Protein 1TUK (pdb70)

CATH classification: 1.10.110.10

Sequence (67 aa):
ACQASQLAVCASAILSGAKPSGECCGNLRAQQGCFCQYAKDPTYGQYIRSPHARDTLTSCGLAVPHC

Organism: Triticum aestivum (NCBI:txid4565)

Radius of gyration: 10.23 Å; Cα contacts (8 Å, |Δi|>4): 73; chains: 1; bounding box: 22×27×24 Å

Secondary structure (DSSP, 8-state):
---GGGGGGGHHHHHH-PPPPHHHHHHHHHHGGGHHHHTT-TTTHHHHTSHHHHHHHHHTT-PPP--

Structure (mmCIF, N/CA/C/O backbone):
data_1TUK
#
_entry.id   1TUK
#
_cell.length_a   61.465
_cell.length_b   29.320
_cell.length_c   41.550
_cell.angle_alpha   90.00
_cell.angle_beta   127.65
_cell.angle_gamma   90.00
#
_symmetry.space_group_name_H-M   'C 1 2 1'
#
loop_
_entity.id
_entity.type
_entity.pdbx_description
1 polymer 'Nonspecific lipid-transfer protein 2G'
2 non-polymer 'IODIDE ION'
3 non-polymer 1-MYRISTOYL-2-HYDROXY-SN-GLYCERO-3-[PHOSPHO-RAC-(1-GLYCEROL)]
4 water water
#
loop_
_atom_site.group_PDB
_atom_site.id
_atom_site.type_symbol
_atom_site.label_atom_id
_atom_site.label_alt_id
_atom_site.label_comp_id
_atom_site.label_asym_id
_atom_site.label_entity_id
_atom_site.label_seq_id
_atom_site.pdbx_PDB_ins_code
_atom_site.Cartn_x
_atom_site.Cartn_y
_atom_site.Cartn_z
_atom_site.occupancy
_atom_site.B_iso_or_equiv
_atom_site.auth_seq_id
_atom_site.auth_comp_id
_atom_site.auth_asym_id
_atom_site.auth_atom_id
_atom_site.pdbx_PDB_model_num
ATOM 1 N N . ALA A 1 1 ? 19.933 23.716 -3.471 1.00 29.39 1 ALA A N 1
ATOM 2 C CA . ALA A 1 1 ? 20.744 24.738 -2.749 1.00 29.04 1 ALA A CA 1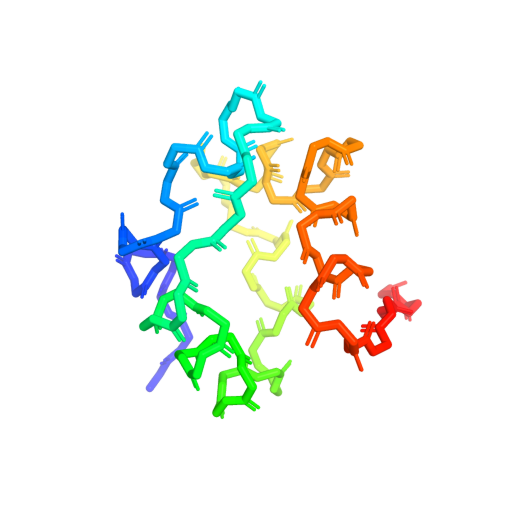
ATOM 3 C C . ALA A 1 1 ? 21.244 24.193 -1.405 1.00 27.10 1 ALA A C 1
ATOM 4 O O . ALA A 1 1 ? 20.800 23.096 -1.015 1.00 28.36 1 ALA A O 1
ATOM 6 N N . CYS A 1 2 ? 22.243 24.846 -0.776 1.00 24.09 2 CYS A N 1
ATOM 7 C CA . CYS A 1 2 ? 22.805 24.323 0.497 1.00 19.71 2 CYS A CA 1
ATOM 8 C C . CYS A 1 2 ? 22.202 25.151 1.594 1.00 18.24 2 CYS A C 1
ATOM 9 O O . CYS A 1 2 ? 22.527 26.341 1.748 1.00 22.24 2 CYS A O 1
ATOM 12 N N . GLN A 1 3 ? 21.227 24.573 2.253 1.00 14.91 3 GLN A N 1
ATOM 13 C CA . GLN A 1 3 ? 20.557 25.160 3.398 1.00 15.46 3 GLN A CA 1
ATOM 14 C C . GLN A 1 3 ? 20.726 24.239 4.593 1.00 14.21 3 GLN A C 1
ATOM 15 O O . GLN A 1 3 ? 20.334 23.091 4.588 1.00 11.96 3 GLN A O 1
ATOM 21 N N . ALA A 1 4 ? 21.314 24.802 5.627 1.00 15.34 4 ALA A N 1
ATOM 22 C CA . ALA A 1 4 ? 21.528 24.078 6.871 1.00 16.90 4 ALA A CA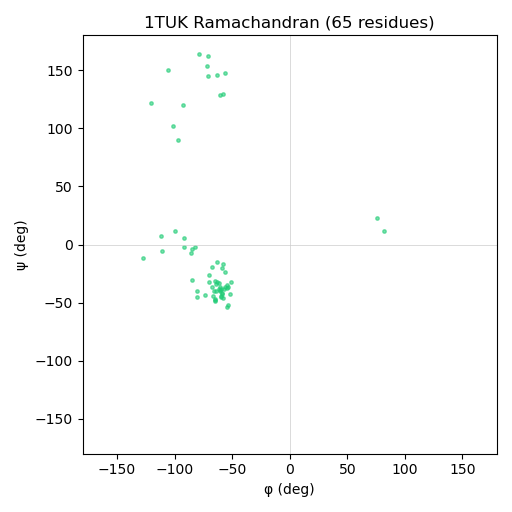 1
ATOM 23 C C . ALA A 1 4 ? 20.344 23.386 7.454 1.00 14.32 4 ALA A C 1
ATOM 24 O O . ALA A 1 4 ? 20.420 22.357 8.136 1.00 15.05 4 ALA A O 1
ATOM 26 N N . SER A 1 5 ? 19.225 23.983 7.222 1.00 15.69 5 SER A N 1
ATOM 27 C CA . SER A 1 5 ? 17.963 23.431 7.665 1.00 17.51 5 SER A CA 1
ATOM 28 C C . SER A 1 5 ? 17.678 21.988 7.172 1.00 16.63 5 SER A C 1
ATOM 29 O O . SER A 1 5 ? 16.982 21.223 7.824 1.00 19.42 5 SER A O 1
ATOM 32 N N . GLN A 1 6 ? 18.316 21.620 6.057 1.00 14.68 6 GLN A N 1
ATOM 33 C CA . GLN A 1 6 ? 18.378 20.278 5.505 1.00 16.80 6 GLN A CA 1
ATOM 34 C C . GLN A 1 6 ? 18.954 19.239 6.441 1.00 13.29 6 GLN A C 1
ATOM 35 O O . GLN A 1 6 ? 18.763 18.053 6.204 1.00 18.06 6 GLN A O 1
ATOM 41 N N . LEU A 1 7 ? 19.637 19.672 7.481 1.00 10.17 7 LEU A N 1
ATOM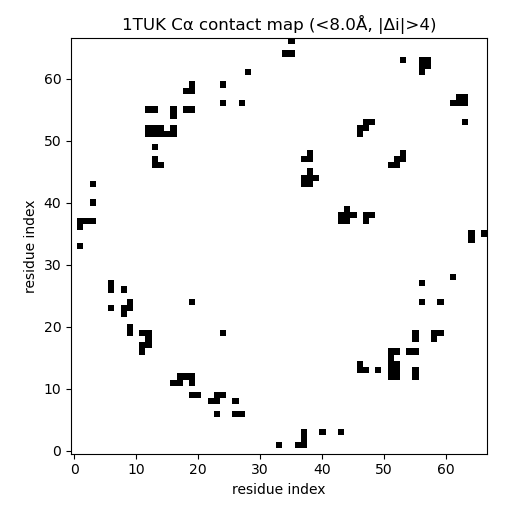 42 C CA . LEU A 1 7 ? 20.253 18.834 8.466 1.00 10.55 7 LEU A CA 1
ATOM 43 C C . LEU A 1 7 ? 19.361 18.547 9.668 1.00 9.57 7 LEU A C 1
ATOM 44 O O . LEU A 1 7 ? 19.811 17.929 10.609 1.00 9.02 7 LEU A O 1
ATOM 49 N N . ALA A 1 8 ? 18.111 18.993 9.627 1.00 9.13 8 ALA A N 1
ATOM 50 C CA . ALA A 1 8 ? 17.228 18.781 10.772 1.00 9.16 8 ALA A CA 1
ATOM 51 C C . ALA A 1 8 ? 17.127 17.318 11.193 1.00 7.85 8 ALA A C 1
ATOM 52 O O . ALA A 1 8 ? 17.033 17.014 12.363 1.00 7.98 8 ALA A O 1
ATOM 54 N N . VAL A 1 9 ? 17.115 16.407 10.233 1.00 8.55 9 VAL A N 1
ATOM 55 C CA . VAL A 1 9 ? 17.028 14.955 10.463 1.00 9.68 9 VAL A CA 1
ATOM 56 C C . VAL A 1 9 ? 18.258 14.424 11.243 1.00 7.65 9 VAL A C 1
ATOM 57 O O . VAL A 1 9 ? 18.190 13.341 11.809 1.00 8.30 9 VAL A O 1
ATOM 61 N N . CYS A 1 10 ? 19.317 15.205 11.321 1.00 7.15 10 CYS A N 1
ATOM 62 C CA . CYS A 1 10 ? 20.561 14.892 12.050 1.00 6.33 10 CYS A CA 1
ATOM 63 C C . CYS A 1 10 ? 20.777 15.781 13.267 1.00 7.21 10 CYS A C 1
ATOM 64 O O . CYS A 1 10 ? 21.878 15.749 13.842 1.00 6.32 10 CYS A O 1
ATOM 67 N N . ALA A 1 11 ? 19.811 16.610 13.633 1.00 5.97 11 ALA A N 1
ATOM 68 C CA . ALA A 1 11 ? 20.047 17.596 14.652 1.00 6.77 11 ALA A CA 1
ATOM 69 C C . ALA A 1 11 ? 20.448 16.999 15.985 1.00 6.25 11 ALA A C 1
ATOM 70 O O . ALA A 1 11 ? 21.263 17.577 16.696 1.00 6.84 11 ALA A O 1
ATOM 72 N N . SER A 1 12 ? 19.858 15.873 16.393 1.00 6.38 12 SER A N 1
ATOM 73 C CA . SER A 1 12 ? 20.253 15.297 17.680 1.00 6.14 12 SER A CA 1
ATOM 74 C C . SER A 1 12 ? 21.753 14.950 17.681 1.00 6.36 12 SER A C 1
ATOM 75 O O . SER A 1 12 ? 22.448 15.160 18.657 1.00 7.35 12 SER A O 1
ATOM 78 N N . ALA A 1 13 ? 22.209 14.346 16.602 1.00 6.22 13 ALA A N 1
ATOM 79 C CA . ALA A 1 13 ? 23.623 13.955 16.491 1.00 5.49 13 ALA A CA 1
ATOM 80 C C . ALA A 1 13 ? 24.502 15.201 16.483 1.00 6.89 13 ALA A C 1
ATOM 81 O O . ALA A 1 13 ? 25.536 15.272 17.175 1.00 7.63 13 ALA A O 1
ATOM 83 N N . ILE A 1 14 ? 24.179 16.191 15.693 1.00 6.62 14 ILE A N 1
ATOM 84 C CA . ILE A 1 14 ? 24.978 17.418 15.565 1.00 7.50 14 ILE A CA 1
ATOM 85 C C . ILE A 1 14 ? 25.028 18.215 16.837 1.00 8.94 14 ILE A C 1
ATOM 86 O O . ILE A 1 14 ? 26.049 18.781 17.177 1.00 9.73 14 ILE A O 1
ATOM 91 N N . LEU A 1 15 ? 23.907 18.295 17.544 1.00 8.50 15 LEU A N 1
ATOM 92 C CA . LEU A 1 15 ? 23.776 19.116 18.740 1.00 9.42 15 LEU A CA 1
ATOM 93 C C . LEU A 1 15 ? 24.238 18.450 19.962 1.00 10.71 15 LEU A C 1
ATOM 94 O O . LEU A 1 15 ? 24.681 19.128 20.887 1.00 15.44 15 LEU A O 1
ATOM 99 N N . SER A 1 16 ? 24.144 17.150 20.052 1.00 11.18 16 SER A N 1
ATOM 100 C CA . SER A 1 16 ? 24.370 16.430 21.311 1.00 12.07 16 SER A CA 1
ATOM 101 C C . SER A 1 16 ? 25.378 15.306 21.230 1.00 11.81 16 SER A C 1
ATOM 102 O O . SER A 1 16 ? 25.702 14.721 22.272 1.00 15.44 16 SER A O 1
ATOM 105 N N . GLY A 1 17 ? 25.781 14.921 20.024 1.00 10.87 17 GLY A N 1
ATOM 106 C CA . GLY A 1 17 ? 26.679 13.756 19.903 1.00 12.50 17 GLY A CA 1
ATOM 107 C C . GLY A 1 17 ? 25.955 12.405 19.944 1.00 10.82 17 GLY A C 1
ATOM 108 O O . GLY A 1 17 ? 26.611 11.355 20.062 1.00 13.10 17 GLY A O 1
ATOM 109 N N . ALA A 1 18 ? 24.646 12.426 19.837 1.00 10.62 18 ALA A N 1
ATOM 110 C CA . ALA A 1 18 ? 23.828 11.201 19.753 1.00 10.52 18 ALA A CA 1
ATOM 111 C C . ALA A 1 18 ? 24.311 10.363 18.575 1.00 9.09 18 ALA A C 1
ATOM 112 O O . ALA A 1 18 ? 24.736 10.899 17.533 1.00 8.74 18 ALA A O 1
ATOM 114 N N . LYS A 1 19 ? 24.214 9.038 18.704 1.00 9.66 19 LYS A N 1
ATOM 115 C CA . LYS A 1 19 ? 24.487 8.170 17.536 1.00 10.30 19 LYS A CA 1
ATOM 116 C C . LYS A 1 19 ? 23.524 8.572 16.411 1.00 9.09 19 LYS A C 1
ATOM 117 O O . LYS A 1 19 ? 22.300 8.584 16.633 1.00 9.68 19 LYS A O 1
ATOM 123 N N . PRO A 1 20 ? 23.995 8.822 15.204 1.00 7.98 20 PRO A N 1
ATOM 124 C CA . PRO A 1 20 ? 23.105 9.214 14.112 1.00 8.12 20 PRO A CA 1
ATOM 125 C C . PRO A 1 20 ? 22.255 8.049 13.660 1.00 8.45 20 PRO A C 1
ATOM 126 O O . PRO A 1 20 ? 22.725 6.917 13.562 1.00 9.41 20 PRO A O 1
ATOM 130 N N . SER A 1 21 ? 21.044 8.370 13.286 1.00 8.34 21 SER A N 1
ATOM 131 C CA . SER A 1 21 ? 20.084 7.406 12.733 1.00 8.58 21 SER A CA 1
ATOM 132 C C . SER A 1 21 ? 20.564 7.017 11.339 1.00 8.20 21 SER A C 1
ATOM 133 O O . SER A 1 21 ? 21.321 7.733 10.644 1.00 8.45 21 SER A O 1
ATOM 136 N N . GLY A 1 22 ? 20.019 5.905 10.864 1.00 9.16 22 GLY A N 1
ATOM 137 C CA . GLY A 1 22 ? 20.305 5.523 9.496 1.00 9.81 22 GLY A CA 1
ATOM 138 C C . GLY A 1 22 ? 19.854 6.561 8.477 1.00 8.93 22 GLY A C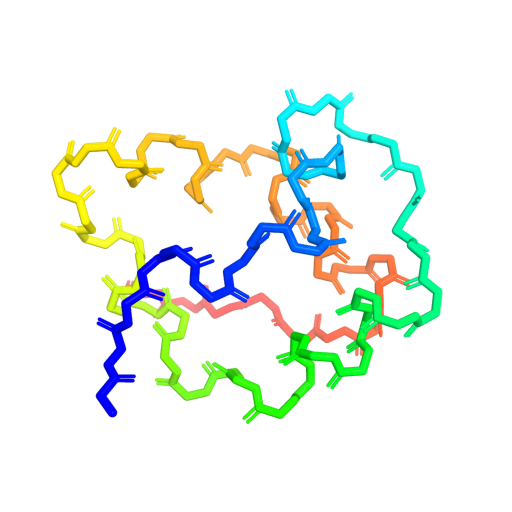 1
ATOM 139 O O . GLY A 1 22 ? 20.486 6.835 7.471 1.00 9.58 22 GLY A O 1
ATOM 140 N N . GLU A 1 23 ? 18.668 7.152 8.730 1.00 9.60 23 GLU A N 1
ATOM 141 C CA . GLU A 1 23 ? 18.175 8.193 7.825 1.00 9.54 23 GLU A CA 1
ATOM 142 C C . GLU A 1 23 ? 19.041 9.430 7.839 1.00 8.33 23 GLU A C 1
ATOM 143 O O . GLU A 1 23 ? 19.273 10.039 6.831 1.00 8.97 23 GLU A O 1
ATOM 149 N N . CYS A 1 24 ? 19.488 9.802 9.034 1.00 7.35 24 CYS A N 1
ATOM 150 C CA . CYS A 1 24 ? 20.461 10.875 9.115 1.00 7.40 24 CYS A CA 1
ATOM 151 C C . CYS A 1 24 ? 21.661 10.593 8.256 1.00 6.74 24 CYS A C 1
ATOM 152 O O . CYS A 1 24 ? 22.084 11.426 7.470 1.00 7.31 24 CYS A O 1
ATOM 155 N N . CYS A 1 25 ? 22.291 9.430 8.438 1.00 7.52 25 CYS A N 1
ATOM 156 C CA . CYS A 1 25 ? 23.488 9.130 7.656 1.00 7.29 25 CYS A CA 1
ATOM 157 C C . CYS A 1 25 ? 23.226 9.104 6.163 1.00 8.33 25 CYS A C 1
ATOM 158 O O . CYS A 1 25 ? 24.040 9.544 5.394 1.00 8.67 25 CYS A O 1
ATOM 161 N N . GLY A 1 26 ? 22.059 8.621 5.732 1.00 8.21 26 GLY A N 1
ATOM 162 C CA . GLY A 1 26 ? 21.756 8.644 4.299 1.00 9.62 26 GLY A CA 1
ATOM 163 C C . GLY A 1 26 ? 21.566 10.044 3.741 1.00 9.35 26 GLY A C 1
ATOM 164 O O . GLY A 1 26 ? 22.001 10.341 2.613 1.00 11.35 26 GLY A O 1
ATOM 165 N N . ASN A 1 27 ? 20.978 10.924 4.517 1.00 9.41 27 ASN A N 1
ATOM 166 C CA . ASN A 1 27 ? 20.889 12.317 4.150 1.00 10.07 27 ASN A CA 1
ATOM 167 C C . ASN A 1 27 ? 22.269 12.972 4.087 1.00 8.75 27 ASN A C 1
ATOM 168 O O . ASN A 1 27 ? 22.564 13.685 3.129 1.00 9.69 27 ASN A O 1
ATOM 173 N N . LEU A 1 28 ? 23.088 12.755 5.099 1.00 8.16 28 LEU A N 1
ATOM 174 C CA . LEU A 1 28 ? 24.429 13.289 5.076 1.00 7.96 28 LEU A CA 1
ATOM 175 C C . LEU A 1 28 ? 25.193 12.786 3.876 1.00 8.12 28 LEU A C 1
ATOM 176 O O . LEU A 1 28 ? 25.909 13.563 3.211 1.00 9.12 28 LEU A O 1
ATOM 181 N N . ARG A 1 29 ? 25.076 11.509 3.557 1.00 8.05 29 ARG A N 1
ATOM 182 C CA . ARG A 1 29 ? 25.817 10.958 2.421 1.00 9.60 29 ARG A CA 1
ATOM 183 C C . ARG A 1 29 ? 25.481 11.678 1.111 1.00 9.75 29 ARG A C 1
ATOM 184 O O . ARG A 1 29 ? 26.354 12.034 0.325 1.00 11.97 29 ARG A O 1
ATOM 192 N N . ALA A 1 30 ? 24.205 11.955 0.928 1.00 10.73 30 ALA A N 1
ATOM 193 C CA . ALA A 1 30 ? 23.721 12.640 -0.281 1.00 10.61 30 ALA A CA 1
ATOM 194 C C . ALA A 1 30 ? 24.149 14.081 -0.317 1.00 11.34 30 ALA A C 1
ATOM 195 O O . ALA A 1 30 ? 24.414 14.624 -1.410 1.00 13.46 30 ALA A O 1
ATOM 197 N N . GLN A 1 31 ? 24.267 14.702 0.840 1.00 10.00 31 GLN A N 1
ATOM 198 C CA . GLN A 1 31 ? 24.466 16.139 0.960 1.00 9.98 31 GLN A CA 1
ATOM 199 C C . GLN A 1 31 ? 25.904 16.519 1.211 1.00 8.28 31 GLN A C 1
ATOM 200 O O . GLN A 1 31 ? 26.189 17.691 1.464 1.00 8.45 31 GLN A O 1
ATOM 210 N N . GLN A 1 32 ? 26.846 15.576 1.058 1.00 8.48 32 GLN A N 1
ATOM 211 C CA . GLN A 1 32 ? 28.217 15.867 1.361 1.00 8.35 32 GLN A CA 1
ATOM 212 C C . GLN A 1 32 ? 28.725 17.119 0.661 1.00 8.15 32 GLN A C 1
ATOM 213 O O . GLN A 1 32 ? 29.512 17.898 1.227 1.00 7.90 32 GLN A O 1
ATOM 219 N N . GLY A 1 33 ? 28.384 17.312 -0.617 1.00 8.11 33 GLY A N 1
ATOM 220 C CA . GLY A 1 33 ? 28.905 18.455 -1.370 1.00 8.16 33 GLY A CA 1
ATOM 221 C C . GLY A 1 33 ? 28.553 19.786 -0.747 1.00 8.14 33 GLY A C 1
ATOM 222 O O . GLY A 1 33 ? 29.209 20.762 -1.051 1.00 8.93 33 GLY A O 1
ATOM 223 N N . CYS A 1 34 ? 27.525 19.837 0.110 1.00 8.12 34 CYS A N 1
ATOM 224 C CA . CYS A 1 34 ? 27.194 21.058 0.821 1.00 8.57 34 CYS A CA 1
ATOM 225 C C . CYS A 1 34 ? 27.942 21.276 2.108 1.00 8.06 34 CYS A C 1
ATOM 226 O O . CYS A 1 34 ? 27.756 22.327 2.725 1.00 8.61 34 CYS A O 1
ATOM 229 N N . PHE A 1 35 ? 28.723 20.321 2.581 1.00 7.36 35 PHE A N 1
ATOM 230 C CA . PHE A 1 35 ? 29.192 20.397 3.976 1.00 7.03 35 PHE A CA 1
ATOM 231 C C . PHE A 1 35 ? 29.974 21.672 4.297 1.00 7.61 35 PHE A C 1
ATOM 232 O O . PHE A 1 35 ? 29.730 22.318 5.317 1.00 7.72 35 PHE A O 1
ATOM 240 N N . CYS A 1 36 ? 30.916 22.085 3.445 1.00 7.92 36 CYS A N 1
ATOM 241 C CA . CYS A 1 36 ? 31.720 23.275 3.711 1.00 8.79 36 CYS A CA 1
ATOM 242 C C . CYS A 1 36 ? 30.883 24.532 3.600 1.00 8.76 36 CYS A C 1
ATOM 243 O O . CYS A 1 36 ? 31.163 25.509 4.279 1.00 11.40 36 CYS A O 1
ATOM 246 N N . GLN A 1 37 ? 29.810 24.494 2.812 1.00 9.14 37 GLN A N 1
ATOM 247 C CA . GLN A 1 37 ? 28.857 25.605 2.824 1.00 10.29 37 GLN A CA 1
ATOM 248 C C . GLN A 1 37 ? 27.994 25.643 4.086 1.00 9.36 37 GLN A C 1
ATOM 249 O O . GLN A 1 37 ? 27.792 26.717 4.674 1.00 9.84 37 GLN A O 1
ATOM 255 N N . TYR A 1 38 ? 27.498 24.500 4.521 1.00 8.62 38 TYR A N 1
ATOM 256 C CA . TYR A 1 38 ? 26.822 24.438 5.809 1.00 8.34 38 TYR A CA 1
ATOM 257 C C . TYR A 1 38 ? 27.660 24.989 6.933 1.00 8.17 38 TYR A C 1
ATOM 258 O O . TYR A 1 38 ? 27.174 25.697 7.846 1.00 9.24 38 TYR A O 1
ATOM 267 N N . ALA A 1 39 ? 28.955 24.737 6.855 1.00 8.63 39 ALA A N 1
ATOM 268 C CA . ALA A 1 39 ? 29.871 25.197 7.921 1.00 10.04 39 ALA A CA 1
ATOM 269 C C . ALA A 1 39 ? 30.013 26.711 7.975 1.00 10.62 39 ALA A C 1
ATOM 270 O O . ALA A 1 39 ? 30.486 27.231 8.950 1.00 14.01 39 ALA A O 1
ATOM 272 N N . LYS A 1 40 ? 29.673 27.395 6.917 1.00 10.49 40 LYS A N 1
ATOM 273 C CA . LYS A 1 40 ? 29.687 28.855 6.853 1.00 12.18 40 LYS A CA 1
ATOM 274 C C . LYS A 1 40 ? 28.359 29.486 7.220 1.00 11.42 40 LYS A C 1
ATOM 275 O O . LYS A 1 40 ? 28.246 30.699 7.219 1.00 12.60 40 LYS A O 1
ATOM 281 N N . ASP A 1 41 ? 27.323 28.700 7.506 1.00 9.87 41 ASP A N 1
ATOM 282 C CA . ASP A 1 41 ? 26.065 29.293 7.836 1.00 9.78 41 ASP A CA 1
ATOM 283 C C . ASP A 1 41 ? 26.247 30.154 9.087 1.00 10.20 41 ASP A C 1
ATOM 284 O O . ASP A 1 41 ? 26.693 29.647 10.109 1.00 9.55 41 ASP A O 1
ATOM 292 N N . PRO A 1 42 ? 25.816 31.429 9.073 1.00 10.53 42 PRO A N 1
ATOM 293 C CA . PRO A 1 42 ? 25.976 32.251 10.264 1.00 10.87 42 PRO A CA 1
ATOM 294 C C . PRO A 1 42 ? 25.209 31.795 11.444 1.00 10.23 42 PRO A C 1
ATOM 295 O O . PRO A 1 42 ? 25.629 31.952 12.568 1.00 13.03 42 PRO A O 1
ATOM 299 N N . THR A 1 43 ? 24.032 31.232 11.225 1.00 10.09 43 THR A N 1
ATOM 300 C CA . THR A 1 43 ? 23.177 30.835 12.370 1.00 11.28 43 THR A CA 1
ATOM 301 C C . THR A 1 43 ? 23.593 29.493 12.990 1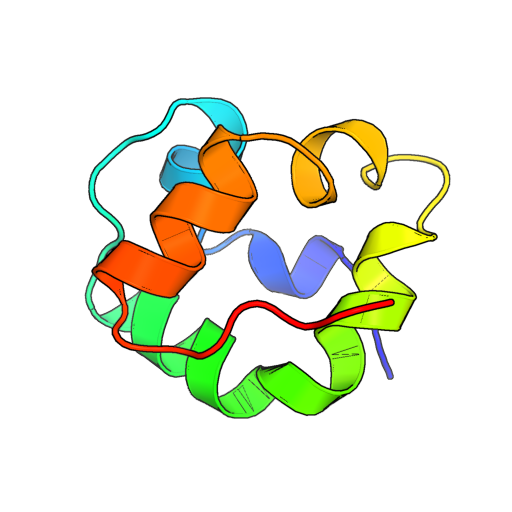.00 10.63 43 THR A C 1
ATOM 302 O O . THR A 1 43 ? 23.652 29.356 14.193 1.00 12.36 43 THR A O 1
ATOM 306 N N . TYR A 1 44 ? 23.849 28.503 12.147 1.00 9.63 44 TYR A N 1
ATOM 307 C CA . TYR A 1 44 ? 24.092 27.130 12.602 1.00 10.04 44 TYR A CA 1
ATOM 308 C C . TYR A 1 44 ? 25.489 26.642 12.423 1.00 9.12 44 TYR A C 1
ATOM 309 O O . TYR A 1 44 ? 25.832 25.545 12.871 1.00 9.13 44 TYR A O 1
ATOM 318 N N . GLY A 1 45 ? 26.298 27.451 11.785 1.00 9.32 45 GLY A N 1
ATOM 319 C CA . GLY A 1 45 ? 27.634 27.026 11.514 1.00 9.41 45 GLY A CA 1
ATOM 320 C C . GLY A 1 45 ? 28.410 26.618 12.761 1.00 8.81 45 GLY A C 1
ATOM 321 O O . GLY A 1 45 ? 29.230 25.682 12.725 1.00 10.50 45 GLY A O 1
ATOM 322 N N . GLN A 1 46 ? 28.215 27.284 13.890 1.00 9.68 46 GLN A N 1
ATOM 323 C CA . GLN A 1 46 ? 28.897 26.934 15.144 1.00 9.92 46 GLN A CA 1
ATOM 324 C C . GLN A 1 46 ? 28.676 25.453 15.517 1.00 9.24 46 GLN A C 1
ATOM 325 O O . GLN A 1 46 ? 29.568 24.779 16.020 1.00 11.01 46 GLN A O 1
ATOM 331 N N . TYR A 1 47 ? 27.491 24.932 15.215 1.00 9.10 47 TYR A N 1
ATOM 332 C CA . TYR A 1 47 ? 27.159 23.524 15.519 1.00 8.61 47 TYR A CA 1
ATOM 333 C C . TYR A 1 47 ? 27.747 22.620 14.459 1.00 7.89 47 TYR A C 1
ATOM 334 O O . TYR A 1 47 ? 28.259 21.520 14.736 1.00 7.80 47 TYR A O 1
ATOM 343 N N . ILE A 1 48 ? 27.672 23.056 13.225 1.00 7.96 48 ILE A N 1
ATOM 344 C CA . ILE A 1 48 ? 28.177 22.287 12.095 1.00 8.65 48 ILE A CA 1
ATOM 345 C C . ILE A 1 48 ? 29.681 22.077 12.169 1.00 7.35 48 ILE A C 1
ATOM 346 O O . ILE A 1 48 ? 30.187 21.072 11.731 1.00 8.90 48 ILE A O 1
ATOM 354 N N . ARG A 1 49 ? 30.388 23.055 12.730 1.00 7.53 49 ARG A N 1
ATOM 355 C CA . ARG A 1 49 ? 31.832 23.009 12.877 1.00 8.02 49 ARG A CA 1
ATOM 356 C C . ARG A 1 49 ? 32.295 22.268 14.126 1.00 8.40 49 ARG A C 1
ATOM 357 O O . ARG A 1 49 ? 33.509 22.085 14.294 1.00 10.14 49 ARG A O 1
ATOM 365 N N . SER A 1 50 ? 31.408 21.825 14.974 1.00 7.29 50 SER A N 1
ATOM 366 C CA . SER A 1 50 ? 31.732 21.301 16.280 1.00 7.94 50 SER A CA 1
ATOM 367 C C . SER A 1 50 ? 32.230 19.893 16.250 1.00 7.21 50 SER A C 1
ATOM 368 O O . SER A 1 50 ? 31.981 19.154 15.318 1.00 6.72 50 SER A O 1
ATOM 371 N N . PRO A 1 51 ? 32.854 19.453 17.363 1.00 6.53 51 PRO A N 1
ATOM 372 C CA . PRO A 1 51 ? 33.221 18.045 17.471 1.00 6.50 51 PRO A CA 1
ATOM 373 C C . PRO A 1 51 ? 32.040 17.113 17.311 1.00 7.04 51 PRO A C 1
ATOM 374 O O . PRO A 1 51 ? 32.201 16.065 16.696 1.00 6.88 51 PRO A O 1
ATOM 378 N N . HIS A 1 52 ? 30.859 17.444 17.840 1.00 6.37 52 HIS A N 1
ATOM 379 C CA . HIS A 1 52 ? 29.744 16.539 17.669 1.00 6.43 52 HIS A CA 1
ATOM 380 C C . HIS A 1 52 ? 29.403 16.322 16.207 1.00 5.75 52 HIS A C 1
ATOM 381 O O . HIS A 1 52 ? 29.044 15.204 15.798 1.00 6.02 52 HIS A O 1
ATOM 388 N N . ALA A 1 53 ? 29.469 17.364 15.391 1.00 6.10 53 ALA A N 1
ATOM 389 C CA . ALA A 1 53 ? 29.176 17.237 13.953 1.00 6.28 53 ALA A CA 1
ATOM 390 C C . ALA A 1 53 ? 30.218 16.385 13.263 1.00 5.96 53 ALA A C 1
ATOM 3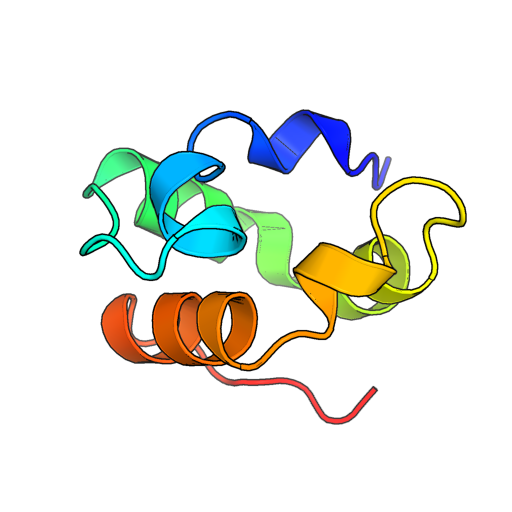91 O O . ALA A 1 53 ? 29.884 15.530 12.448 1.00 6.05 53 ALA A O 1
ATOM 393 N N . ARG A 1 54 ? 31.474 16.613 13.569 1.00 6.34 54 ARG A N 1
ATOM 394 C CA . ARG A 1 54 ? 32.557 15.771 13.027 1.00 7.66 54 ARG A CA 1
ATOM 395 C C . ARG A 1 54 ? 32.389 14.310 13.423 1.00 7.38 54 ARG A C 1
ATOM 396 O O . ARG A 1 54 ? 32.562 13.415 12.569 1.00 7.88 54 ARG A O 1
ATOM 408 N N . ASP A 1 55 ? 32.080 14.053 14.668 1.00 6.91 55 ASP A N 1
ATOM 409 C CA . ASP A 1 55 ? 31.850 12.710 15.126 1.00 8.25 55 ASP A CA 1
ATOM 410 C C . ASP A 1 55 ? 30.676 12.037 14.416 1.00 7.74 55 ASP A C 1
ATOM 411 O O . ASP A 1 55 ? 30.723 10.836 14.145 1.00 9.00 55 ASP A O 1
ATOM 416 N N . THR A 1 56 ? 29.684 12.815 14.066 1.00 6.23 56 THR A N 1
ATOM 417 C CA . THR A 1 56 ? 28.515 12.332 13.367 1.00 6.00 56 THR A CA 1
ATOM 418 C C . THR A 1 56 ? 28.971 11.830 11.980 1.00 5.82 56 THR A C 1
ATOM 419 O O . THR A 1 56 ? 28.566 10.740 11.548 1.00 6.73 56 THR A O 1
ATOM 423 N N . LEU A 1 57 ? 29.764 12.627 11.250 1.00 5.67 57 LEU A N 1
ATOM 424 C CA . LEU A 1 57 ? 30.276 12.161 9.968 1.00 6.07 57 LEU A CA 1
ATOM 425 C C . LEU A 1 57 ? 30.981 10.836 10.135 1.00 7.17 57 LEU A C 1
ATOM 426 O O . LEU A 1 57 ? 30.766 9.904 9.343 1.00 7.57 57 LEU A O 1
ATOM 431 N N . THR A 1 58 ? 31.906 10.772 11.068 1.00 7.36 58 THR A N 1
ATOM 432 C CA . THR A 1 58 ? 32.708 9.552 11.265 1.00 8.40 58 THR A CA 1
ATOM 433 C C . THR A 1 58 ? 31.818 8.350 11.648 1.00 8.41 58 THR A C 1
ATOM 434 O O . THR A 1 58 ? 32.028 7.269 11.114 1.00 9.37 58 THR A O 1
ATOM 438 N N . SER A 1 59 ? 30.801 8.570 12.458 1.00 7.06 59 SER A N 1
ATOM 439 C CA . SER A 1 59 ? 29.879 7.494 12.805 1.00 7.99 59 SER A CA 1
ATOM 440 C C . SER A 1 59 ? 29.104 7.022 11.582 1.00 8.48 59 SER A C 1
ATOM 441 O O . SER A 1 59 ? 28.777 5.841 11.462 1.00 9.28 59 SER A O 1
ATOM 445 N N . CYS A 1 60 ? 28.844 7.914 10.648 1.00 7.52 60 CYS A N 1
ATOM 446 C CA . CYS A 1 60 ? 28.177 7.581 9.396 1.00 8.46 60 CYS A CA 1
ATOM 447 C C . CYS A 1 60 ? 29.107 7.006 8.349 1.00 9.44 60 CYS A C 1
ATOM 448 O O . CYS A 1 60 ? 28.634 6.641 7.283 1.00 11.86 60 CYS A O 1
ATOM 451 N N . GLY A 1 61 ? 30.393 6.895 8.637 1.00 8.68 61 GLY A N 1
ATOM 452 C CA . GLY A 1 61 ? 31.363 6.363 7.658 1.00 10.34 61 GLY A CA 1
ATOM 453 C C . GLY A 1 61 ? 31.717 7.332 6.584 1.00 10.27 61 GLY A C 1
ATOM 454 O O . GLY A 1 61 ? 32.178 6.902 5.504 1.00 12.64 61 GLY A O 1
ATOM 455 N N . LEU A 1 62 ? 31.556 8.628 6.819 1.00 8.47 62 LEU A N 1
ATOM 456 C CA . LEU A 1 62 ? 31.843 9.650 5.794 1.00 9.24 62 LEU A CA 1
ATOM 457 C C . LEU A 1 62 ? 33.128 10.367 6.138 1.00 10.71 62 LEU A C 1
ATOM 458 O O . LEU A 1 62 ? 33.465 10.535 7.298 1.00 9.97 62 LEU A O 1
ATOM 463 N N . ALA A 1 63 ? 33.814 10.819 5.101 1.00 11.23 63 ALA A N 1
ATOM 464 C CA . ALA A 1 63 ? 34.973 11.648 5.288 1.00 11.18 63 ALA A CA 1
ATOM 465 C C . ALA A 1 63 ? 34.603 12.968 5.952 1.00 10.59 63 ALA A C 1
ATOM 466 O O . ALA A 1 63 ? 33.571 13.516 5.704 1.00 10.28 63 ALA A O 1
ATOM 468 N N . VAL A 1 64 ? 35.525 13.462 6.778 1.00 12.18 64 VAL A N 1
ATOM 469 C CA . VAL A 1 64 ? 35.428 14.796 7.306 1.00 11.62 64 VAL A CA 1
ATOM 470 C C . VAL A 1 64 ? 36.216 15.726 6.366 1.00 11.92 64 VAL A C 1
ATOM 471 O O . VAL A 1 64 ? 37.424 15.536 6.144 1.00 12.60 64 VAL A O 1
ATOM 475 N N . PRO A 1 65 ? 35.568 16.714 5.782 1.00 11.68 65 PRO A N 1
ATOM 476 C CA . PRO A 1 65 ? 36.244 17.598 4.861 1.00 11.23 65 PRO A CA 1
ATOM 477 C C . PRO A 1 65 ? 37.204 18.522 5.556 1.00 12.35 65 PRO A C 1
ATOM 478 O O . PRO A 1 65 ? 36.964 18.906 6.703 1.00 13.36 65 PRO A O 1
ATOM 482 N N . HIS A 1 66 ? 38.213 18.932 4.790 1.00 12.59 66 HIS A N 1
ATOM 483 C CA . HIS A 1 66 ? 39.100 20.024 5.117 1.00 15.77 66 HIS A CA 1
ATOM 484 C C . HIS A 1 66 ? 38.575 21.257 4.398 1.00 17.30 66 HIS A C 1
ATOM 485 O O . HIS A 1 66 ? 38.929 21.588 3.246 1.00 21.74 66 HIS A O 1
ATOM 492 N N . CYS A 1 67 ? 37.723 21.948 5.091 1.00 15.29 67 CYS A N 1
ATOM 493 C CA . CYS A 1 67 ? 37.105 23.178 4.585 1.00 15.99 67 CYS A CA 1
ATOM 494 C C . CYS A 1 67 ? 38.028 24.383 4.664 1.00 19.06 67 CYS A C 1
ATOM 495 O O . CYS A 1 67 ? 39.164 24.301 5.184 1.00 24.37 67 CYS A O 1
#

InterPro domains:
  IP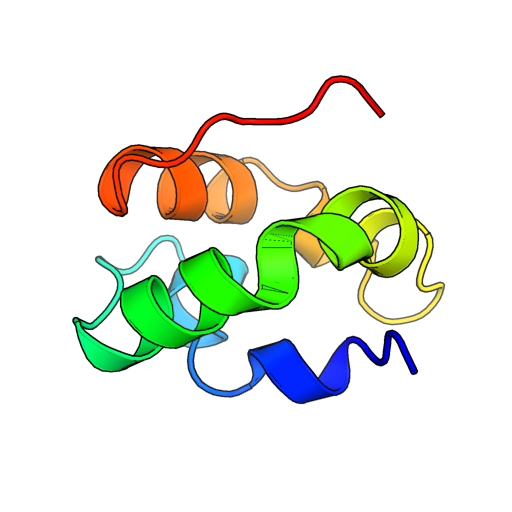R016140 Bifunctional inhibitor/plant lipid transfer protein/seed storage helical domain [PF00234] (32-96)
  IPR033872 Non-specific lipid-transfer protein type 2 [PTHR33214] (5-96)
  IPR033872 Non-specific lipid-transfer protein type 2 [cd01959] (31-96)
  IPR036312 Bifunctional inhibitor/plant lipid transfer protein/seed storage helical domain superfamily [G3DSA:1.10.110.10] (29-96)
  IPR036312 Bifunctional inhibitor/plant lipid transfer protein/seed storage helical domain superfamily [SSF47699] (31-96)

Nearest PDB structures (foldseek):
  1tuk-assembly1_A  TM=1.015E+00  e=6.666E-11  Triticum aestivum

Foldseek 3Di:
DQDLVLQP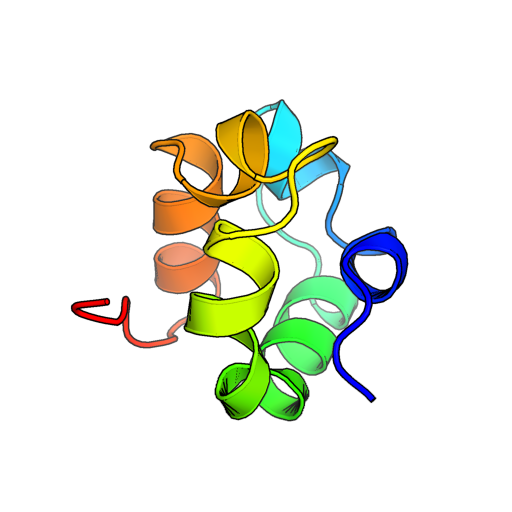QVCCQLPPVPAHDPVNLVSCVVCVVCLVVNCPDPPCNVSSVDPSVVSNCVSSVHDDDDD

Solvent-accessible surface area: 4140 Å² total; per-residue (Å²): 114,57,84,13,83,63,12,77,60,2,36,76,3,14,99,73,38,42,187,14,60,65,123,1,25,42,51,5,140,88,34,67,82,20,18,44,96,3,14,150,39,127,86,108,0,105,86,27,117,24,91,72,9,111,85,4,18,93,70,14,61,14,80,63,52,192,118

B-factor: mean 15.3, std 10.59, range [5.49, 61.92]